Protein AF-A0A519XYR0-F1 (afdb_monomer_lite)

Foldseek 3Di:
DVLVLLLVLCVLCFVQQQVLCCVLPNHRDPTSVSLSVVCVVVPPPVVSVVSSVVSLVVDVSSVVSVVVVVVQVVCVVVVHHDPQWDADPVRDTDGDD

Secondary structure (DSSP, 8-state):
-HHHHHHHHHTTSHHHHGGGGTTGGGS--SSHHHHHHHHHHSTT-HHHHHHHHHHHHH-HHHHHHHHHHHHHHHHHHTT---SSEEE-TTS-EEE--

Radius of gyration: 14.23 Å; chains: 1; bounding box: 33×20×36 Å

Structure (mmCIF, N/CA/C/O backbone):
data_AF-A0A519XYR0-F1
#
_entry.id   AF-A0A519XYR0-F1
#
loop_
_atom_site.group_PDB
_atom_site.id
_atom_site.type_symbol
_atom_site.label_atom_id
_atom_site.label_alt_id
_atom_site.label_comp_id
_atom_site.label_asym_id
_atom_site.label_entity_id
_atom_site.label_seq_id
_atom_site.pdbx_PDB_ins_code
_atom_site.Cartn_x
_atom_site.Cartn_y
_atom_site.Cartn_z
_atom_site.occupancy
_atom_site.B_iso_or_equiv
_atom_site.auth_seq_id
_atom_site.auth_comp_id
_atom_site.auth_asym_id
_atom_site.auth_atom_id
_atom_site.pdbx_PDB_model_num
ATOM 1 N N . MET A 1 1 ? 0.852 -7.445 7.599 1.00 84.38 1 MET A N 1
ATOM 2 C CA . MET A 1 1 ? 2.051 -6.591 7.780 1.00 84.38 1 MET A CA 1
ATOM 3 C C . MET A 1 1 ? 1.886 -5.357 6.897 1.00 84.38 1 MET A C 1
ATOM 5 O O . MET A 1 1 ? 0.926 -5.323 6.135 1.00 84.38 1 MET A O 1
ATOM 9 N N . VAL A 1 2 ? 2.734 -4.329 7.008 1.00 90.56 2 VAL A N 1
ATOM 10 C CA . VAL A 1 2 ? 2.561 -3.107 6.189 1.00 90.56 2 VAL A CA 1
ATOM 11 C C . VAL A 1 2 ? 2.738 -3.406 4.696 1.00 90.56 2 VAL A C 1
ATOM 13 O O . VAL A 1 2 ? 2.046 -2.839 3.857 1.00 90.56 2 VAL A O 1
ATOM 16 N N . GLU A 1 3 ? 3.576 -4.388 4.374 1.00 95.19 3 GLU A N 1
ATOM 17 C CA . GLU A 1 3 ? 3.850 -4.866 3.022 1.00 95.19 3 GLU A CA 1
ATOM 18 C C . GLU A 1 3 ? 2.603 -5.450 2.343 1.00 95.19 3 GLU A C 1
ATOM 20 O O . GLU A 1 3 ? 2.455 -5.330 1.132 1.00 95.19 3 GLU A O 1
ATOM 25 N N . ASP A 1 4 ? 1.664 -6.023 3.105 1.00 95.56 4 ASP A N 1
ATOM 26 C CA . ASP A 1 4 ? 0.399 -6.521 2.547 1.00 95.56 4 ASP A CA 1
ATOM 27 C C . ASP A 1 4 ? -0.522 -5.363 2.126 1.00 95.56 4 ASP A C 1
ATOM 29 O O . ASP A 1 4 ? -1.197 -5.445 1.101 1.00 95.56 4 ASP A O 1
ATOM 33 N N . ALA A 1 5 ? -0.515 -4.254 2.877 1.00 95.69 5 ALA A N 1
ATOM 34 C CA . ALA A 1 5 ? -1.237 -3.040 2.496 1.00 95.69 5 ALA A CA 1
ATOM 35 C C . ALA A 1 5 ? -0.591 -2.363 1.276 1.00 95.69 5 ALA A C 1
ATOM 37 O O . ALA A 1 5 ? -1.300 -1.865 0.405 1.00 95.69 5 ALA A O 1
ATOM 38 N N . ILE A 1 6 ? 0.743 -2.403 1.167 1.00 96.69 6 ILE A N 1
ATOM 39 C CA . ILE A 1 6 ? 1.467 -1.968 -0.038 1.00 96.69 6 ILE A CA 1
ATOM 40 C C . ILE A 1 6 ? 1.063 -2.822 -1.241 1.00 96.69 6 ILE A C 1
ATOM 42 O O . ILE A 1 6 ? 0.729 -2.270 -2.287 1.00 96.69 6 ILE A O 1
ATOM 46 N N . GLY A 1 7 ? 1.032 -4.148 -1.087 1.00 97.75 7 GLY A N 1
ATOM 47 C CA . GLY A 1 7 ? 0.553 -5.058 -2.126 1.00 97.75 7 GLY A CA 1
ATOM 48 C C . GLY A 1 7 ? -0.855 -4.699 -2.586 1.00 97.75 7 GLY A C 1
ATOM 49 O O . GLY A 1 7 ? -1.092 -4.518 -3.777 1.00 97.75 7 GLY A O 1
ATOM 50 N N . TRP A 1 8 ? -1.769 -4.475 -1.641 1.00 98.19 8 TRP A N 1
ATOM 51 C CA . TRP A 1 8 ? -3.111 -4.000 -1.960 1.00 98.19 8 TRP A CA 1
ATOM 52 C C . TRP A 1 8 ? -3.108 -2.666 -2.717 1.00 98.19 8 TRP A C 1
ATOM 54 O O . TRP A 1 8 ? -3.855 -2.538 -3.680 1.00 98.19 8 TRP A O 1
ATOM 64 N N . ILE A 1 9 ? -2.271 -1.687 -2.362 1.00 98.62 9 ILE A N 1
ATOM 65 C CA . ILE A 1 9 ? -2.169 -0.434 -3.129 1.00 98.62 9 ILE A CA 1
ATOM 66 C C . ILE A 1 9 ? -1.738 -0.714 -4.575 1.00 98.62 9 ILE A C 1
ATOM 68 O O . ILE A 1 9 ? -2.392 -0.239 -5.505 1.00 98.62 9 ILE A O 1
ATOM 72 N N . LEU A 1 10 ? -0.672 -1.495 -4.764 1.00 98.44 10 LEU A N 1
ATOM 73 C CA . LEU A 1 10 ? -0.093 -1.776 -6.082 1.00 98.44 10 LEU A CA 1
ATOM 74 C C . LEU A 1 10 ? -1.034 -2.595 -6.978 1.00 98.44 10 LEU A C 1
ATOM 76 O O . LEU A 1 10 ? -1.124 -2.340 -8.175 1.00 98.44 10 LEU A O 1
ATOM 80 N N . SER A 1 11 ? -1.829 -3.504 -6.407 1.00 98.31 11 SER A N 1
ATOM 81 C CA . SER A 1 11 ? -2.845 -4.262 -7.152 1.00 98.31 11 SER A CA 1
ATOM 82 C C . SER A 1 11 ? -3.975 -3.397 -7.739 1.00 98.31 11 SER A C 1
ATOM 84 O O . SER A 1 11 ? -4.913 -3.945 -8.317 1.00 98.31 11 SER A O 1
ATOM 86 N N . ALA A 1 12 ? -3.967 -2.071 -7.553 1.00 98.38 12 ALA A N 1
ATOM 87 C CA . ALA A 1 12 ? -4.912 -1.174 -8.220 1.00 98.38 12 ALA A CA 1
ATOM 88 C C . ALA A 1 12 ? -4.661 -1.092 -9.729 1.00 98.38 12 ALA A C 1
ATOM 90 O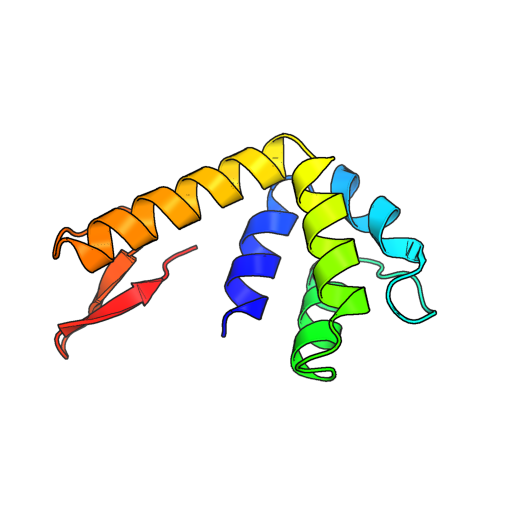 O . ALA A 1 12 ? -5.608 -0.911 -10.491 1.00 98.38 12 ALA A O 1
ATOM 91 N N . ASP A 1 13 ? -3.395 -1.206 -10.131 1.00 98.44 13 ASP A N 1
ATOM 92 C CA . ASP A 1 13 ? -2.944 -1.178 -11.518 1.00 98.44 13 ASP A CA 1
ATOM 93 C C . ASP A 1 13 ? -1.580 -1.871 -11.613 1.00 98.44 13 ASP A C 1
ATOM 95 O O . ASP A 1 13 ? -0.539 -1.249 -11.825 1.00 98.44 13 ASP A O 1
ATOM 99 N N . GLU A 1 14 ? -1.598 -3.188 -11.411 1.00 98.00 14 GLU A N 1
ATOM 100 C CA . GLU A 1 14 ? -0.404 -4.027 -11.516 1.00 98.00 14 GLU A CA 1
ATOM 101 C C . GLU A 1 14 ? 0.326 -3.857 -12.868 1.00 98.00 14 GLU A C 1
ATOM 103 O O . GLU A 1 14 ? 1.546 -3.662 -12.846 1.00 98.00 14 GLU A O 1
ATOM 108 N N . PRO A 1 15 ? -0.365 -3.836 -14.032 1.00 97.56 15 PRO A N 1
ATOM 109 C CA . PRO A 1 15 ? 0.285 -3.602 -15.322 1.00 97.56 15 PRO A CA 1
ATOM 110 C C . PRO A 1 15 ? 0.981 -2.240 -15.426 1.00 97.56 15 PRO A C 1
ATOM 112 O O . PRO A 1 15 ? 1.994 -2.133 -16.116 1.00 97.56 15 PRO A O 1
ATOM 115 N N . GLY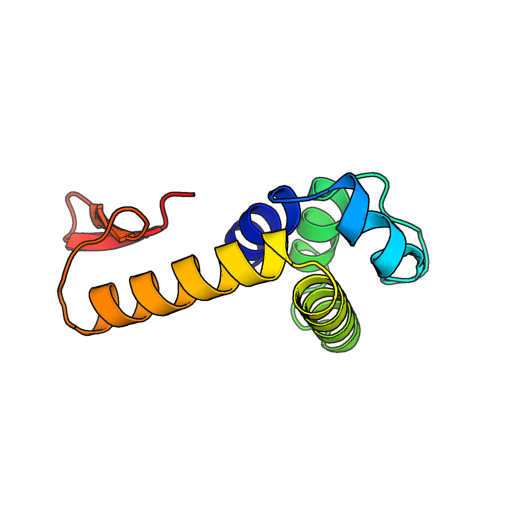 A 1 16 ? 0.448 -1.207 -14.765 1.00 96.44 16 GLY A N 1
ATOM 116 C CA . GLY A 1 16 ? 1.035 0.130 -14.743 1.00 96.44 16 GLY A CA 1
ATOM 117 C C . GLY A 1 16 ? 2.216 0.270 -13.781 1.00 96.44 16 GLY A C 1
ATOM 118 O O . GLY A 1 16 ? 3.204 0.919 -14.127 1.00 96.44 16 GLY A O 1
ATOM 119 N N . CYS A 1 17 ? 2.154 -0.342 -12.593 1.00 96.94 17 CYS A N 1
ATOM 120 C CA . CYS A 1 17 ? 3.151 -0.094 -11.547 1.00 96.94 17 CYS A CA 1
ATOM 121 C C . CYS A 1 17 ? 4.320 -1.088 -11.521 1.00 96.94 17 CYS A C 1
ATOM 123 O O . CYS A 1 17 ? 5.432 -0.689 -11.179 1.00 96.94 17 CYS A O 1
ATOM 125 N N . VAL A 1 18 ? 4.116 -2.365 -11.869 1.00 97.31 18 VAL A N 1
ATOM 126 C CA . VAL A 1 18 ? 5.193 -3.378 -11.823 1.00 97.31 18 VAL A CA 1
ATOM 127 C C . VAL A 1 18 ? 6.372 -3.030 -12.743 1.00 97.31 18 VAL A C 1
ATOM 129 O O . VAL A 1 18 ? 7.511 -3.132 -12.283 1.00 97.31 18 VAL A O 1
ATOM 132 N N . PRO A 1 19 ? 6.168 -2.536 -13.983 1.00 96.62 19 PRO A N 1
ATOM 133 C CA . PRO A 1 19 ? 7.282 -2.135 -14.844 1.00 96.62 19 PRO A CA 1
ATOM 134 C C . PRO A 1 19 ? 8.152 -1.012 -14.264 1.00 96.62 19 PRO A C 1
ATOM 136 O O . PRO A 1 19 ? 9.350 -0.973 -14.534 1.00 96.62 19 PRO A O 1
ATOM 139 N N . LEU A 1 20 ? 7.584 -0.125 -13.435 1.00 96.75 20 LEU A N 1
ATOM 140 C CA . LEU A 1 20 ? 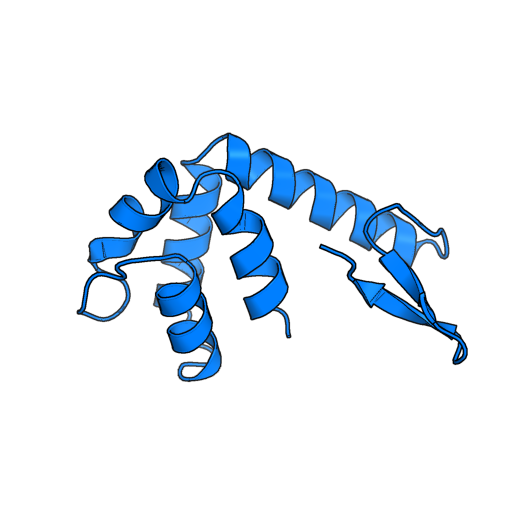8.327 0.952 -12.763 1.00 96.75 20 LEU A CA 1
ATOM 141 C C . LEU A 1 20 ? 9.294 0.419 -11.692 1.00 96.75 20 LEU A C 1
ATOM 143 O O . LEU A 1 20 ? 10.181 1.137 -11.242 1.00 96.75 20 LEU A O 1
ATOM 147 N N . LEU A 1 21 ? 9.135 -0.844 -11.292 1.00 96.56 21 LEU A N 1
ATOM 148 C CA . LEU A 1 21 ? 9.917 -1.508 -10.252 1.00 96.56 21 LEU A CA 1
ATOM 149 C C . LEU A 1 21 ? 10.919 -2.519 -10.824 1.00 96.56 21 LEU A C 1
ATOM 151 O O . LEU A 1 21 ? 11.428 -3.351 -10.078 1.00 96.56 21 LEU A O 1
ATOM 155 N N . ALA A 1 22 ? 11.234 -2.454 -12.122 1.00 94.00 22 ALA A N 1
ATOM 156 C CA . ALA A 1 22 ? 12.142 -3.395 -12.788 1.00 94.00 22 ALA A CA 1
ATOM 157 C C . ALA A 1 22 ? 13.514 -3.532 -12.095 1.00 94.00 22 ALA A C 1
ATOM 159 O O . ALA A 1 22 ? 14.090 -4.618 -12.066 1.00 94.00 22 ALA A O 1
ATOM 160 N N . ASP A 1 23 ? 14.000 -2.456 -11.473 1.00 89.44 23 ASP A N 1
ATOM 161 C CA . ASP A 1 23 ? 15.306 -2.425 -10.813 1.00 89.44 23 ASP A CA 1
ATOM 162 C C . ASP A 1 23 ? 15.239 -2.636 -9.293 1.00 89.44 23 ASP A C 1
ATOM 164 O O . ASP A 1 23 ? 16.256 -2.476 -8.612 1.00 89.44 23 ASP A O 1
ATOM 168 N N . ILE A 1 24 ? 14.077 -3.009 -8.730 1.00 89.31 24 ILE A N 1
ATOM 169 C CA . ILE A 1 24 ? 13.900 -3.183 -7.279 1.00 89.31 24 ILE A CA 1
ATOM 170 C C . ILE A 1 24 ? 14.741 -4.373 -6.779 1.00 89.31 24 ILE A C 1
ATOM 172 O O . ILE A 1 24 ? 14.319 -5.526 -6.714 1.00 89.31 24 ILE A O 1
ATOM 176 N N . GLY A 1 25 ? 16.006 -4.103 -6.463 1.00 77.62 25 GLY A N 1
ATOM 177 C CA . GLY A 1 25 ? 16.986 -5.070 -5.978 1.00 77.62 25 GLY A CA 1
ATOM 178 C C . GLY A 1 25 ? 17.521 -6.059 -7.028 1.00 77.62 25 GLY A C 1
ATOM 179 O O . GLY A 1 25 ? 17.826 -7.208 -6.693 1.00 77.62 25 GLY A O 1
ATOM 180 N N . GLY A 1 26 ? 17.662 -5.629 -8.282 1.00 79.06 26 GLY A N 1
ATOM 181 C CA . GLY A 1 26 ? 18.475 -6.322 -9.295 1.00 79.06 26 GLY A CA 1
ATOM 182 C C . GLY A 1 26 ? 17.822 -7.501 -10.026 1.00 79.06 26 GLY A C 1
ATOM 183 O O . GLY A 1 26 ? 18.454 -8.061 -10.913 1.00 79.06 26 GLY A O 1
ATOM 184 N N . ASN A 1 27 ? 16.576 -7.856 -9.695 1.00 82.50 27 ASN A N 1
ATOM 185 C CA . ASN A 1 27 ? 15.732 -8.737 -10.508 1.00 82.50 27 ASN A CA 1
ATOM 186 C C . ASN A 1 27 ? 14.369 -8.069 -10.670 1.00 82.50 27 ASN A C 1
ATOM 188 O O . ASN A 1 27 ? 13.763 -7.697 -9.662 1.00 82.50 27 ASN A O 1
ATOM 192 N N . ALA A 1 28 ? 13.891 -7.979 -11.909 1.00 90.06 28 ALA A N 1
ATOM 193 C CA . ALA A 1 28 ? 12.590 -7.402 -12.201 1.00 90.06 28 ALA A CA 1
ATOM 194 C C . ALA A 1 28 ? 11.462 -8.279 -11.626 1.00 90.06 28 ALA A C 1
ATOM 196 O O . ALA A 1 28 ? 11.448 -9.486 -11.891 1.00 90.06 28 ALA A O 1
ATOM 197 N N . PRO A 1 29 ? 10.529 -7.705 -10.846 1.00 95.88 29 PRO A N 1
ATOM 198 C CA . PRO A 1 29 ? 9.345 -8.418 -10.390 1.00 95.88 29 PRO A CA 1
ATOM 199 C C . PRO A 1 29 ? 8.435 -8.721 -11.587 1.00 95.88 29 PRO A C 1
ATOM 201 O O . PRO A 1 29 ? 8.300 -7.895 -12.491 1.00 95.88 29 PRO A O 1
ATOM 204 N N . ALA A 1 30 ? 7.807 -9.897 -11.597 1.00 95.94 30 ALA A N 1
ATOM 205 C CA . ALA A 1 30 ? 6.833 -10.271 -12.620 1.00 95.94 30 ALA A CA 1
ATOM 206 C C . ALA A 1 30 ? 5.405 -9.865 -12.220 1.00 95.94 30 ALA A C 1
ATOM 208 O O . ALA A 1 30 ? 4.574 -9.621 -13.092 1.00 95.94 30 ALA A O 1
ATOM 209 N N . ALA A 1 31 ? 5.133 -9.778 -10.917 1.00 97.56 31 ALA A N 1
ATOM 210 C CA . ALA A 1 31 ? 3.843 -9.392 -10.355 1.00 97.56 31 ALA A CA 1
ATOM 211 C C . ALA A 1 31 ? 4.001 -8.650 -9.015 1.00 97.56 31 ALA A C 1
ATOM 213 O O . ALA A 1 31 ? 5.080 -8.625 -8.414 1.00 97.56 31 ALA A O 1
ATOM 214 N N . VAL A 1 32 ? 2.908 -8.076 -8.495 1.00 97.94 32 VAL A N 1
ATOM 215 C CA . VAL A 1 32 ? 2.914 -7.380 -7.192 1.00 97.94 32 VAL A CA 1
ATOM 216 C C . VAL A 1 32 ? 3.323 -8.307 -6.047 1.00 97.94 32 VAL A C 1
ATOM 218 O O . VAL A 1 32 ? 3.995 -7.869 -5.113 1.00 97.94 32 VAL A O 1
ATOM 221 N N . VAL A 1 33 ? 2.967 -9.593 -6.117 1.00 97.25 33 VAL A N 1
ATOM 222 C CA . VAL A 1 33 ? 3.348 -10.575 -5.090 1.00 97.25 33 VAL A CA 1
ATOM 223 C C . VAL A 1 33 ? 4.869 -10.683 -4.933 1.00 97.25 33 VAL A C 1
ATOM 225 O O . VAL A 1 33 ? 5.347 -10.736 -3.804 1.00 97.25 33 VAL A O 1
ATOM 228 N N . ASP A 1 34 ? 5.635 -10.578 -6.024 1.00 96.62 34 ASP A N 1
ATOM 229 C CA . ASP A 1 34 ? 7.102 -10.626 -5.975 1.00 96.62 34 ASP A CA 1
ATOM 230 C C . ASP A 1 34 ? 7.679 -9.409 -5.239 1.00 96.62 34 ASP A C 1
ATOM 232 O O . ASP A 1 34 ? 8.649 -9.518 -4.483 1.00 96.62 34 ASP A O 1
ATOM 236 N N . VAL A 1 35 ? 7.059 -8.238 -5.430 1.00 96.31 35 VAL A N 1
ATOM 237 C CA . VAL A 1 35 ? 7.415 -7.003 -4.716 1.00 96.31 35 VAL A CA 1
ATOM 238 C C . VAL A 1 35 ? 7.149 -7.172 -3.220 1.00 96.31 35 VAL A C 1
ATOM 240 O O . VAL A 1 35 ? 8.015 -6.874 -2.397 1.00 96.31 35 VAL A O 1
ATOM 243 N N . VAL A 1 36 ? 5.975 -7.689 -2.854 1.00 96.19 36 VAL A N 1
ATOM 244 C CA . VAL A 1 36 ? 5.589 -7.903 -1.450 1.00 96.19 36 VAL A CA 1
ATOM 245 C C . VAL A 1 36 ? 6.506 -8.920 -0.772 1.00 96.19 36 VAL A C 1
ATOM 247 O O . VAL A 1 36 ? 7.002 -8.661 0.330 1.00 96.19 36 VAL A O 1
ATOM 250 N N . ASP A 1 37 ? 6.767 -10.053 -1.419 1.00 95.19 37 ASP A N 1
ATOM 251 C CA . ASP A 1 37 ? 7.640 -11.101 -0.888 1.00 95.19 37 ASP A CA 1
ATOM 252 C C . ASP A 1 37 ? 9.062 -10.580 -0.683 1.00 95.19 37 ASP A C 1
ATOM 254 O O . ASP A 1 37 ? 9.688 -10.831 0.355 1.00 95.19 37 ASP A O 1
ATOM 258 N N . ARG A 1 38 ? 9.547 -9.753 -1.614 1.00 93.56 38 ARG A N 1
ATOM 259 C CA . ARG A 1 38 ? 10.824 -9.061 -1.463 1.00 93.56 38 ARG A CA 1
ATOM 260 C C . ARG A 1 38 ? 10.851 -8.157 -0.234 1.00 93.56 38 ARG A C 1
ATOM 262 O O . ARG A 1 38 ? 11.778 -8.288 0.569 1.00 93.56 38 ARG A O 1
ATOM 269 N N . LEU A 1 39 ? 9.873 -7.264 -0.071 1.00 94.12 39 LEU A N 1
ATOM 270 C CA . LEU A 1 39 ? 9.828 -6.325 1.060 1.00 94.12 39 LEU A CA 1
ATOM 271 C C . LEU A 1 39 ? 9.743 -7.058 2.410 1.00 94.12 39 LEU A C 1
ATOM 273 O O . LEU A 1 39 ? 10.399 -6.659 3.374 1.00 94.12 39 LEU A O 1
ATOM 277 N N . LYS A 1 40 ? 9.017 -8.182 2.468 1.00 94.25 40 LYS A N 1
ATOM 278 C CA . LYS A 1 40 ? 8.925 -9.029 3.671 1.00 94.25 40 LYS A CA 1
ATOM 279 C C . LYS A 1 40 ? 10.263 -9.662 4.061 1.00 94.25 40 LYS A C 1
ATOM 281 O O . LYS A 1 40 ? 10.539 -9.804 5.256 1.00 94.25 40 LYS A O 1
ATOM 286 N N . VAL A 1 41 ? 11.086 -10.043 3.080 1.00 93.25 41 VAL A N 1
ATOM 287 C CA . VAL A 1 41 ? 12.431 -10.611 3.299 1.00 93.25 41 VAL A CA 1
ATOM 288 C C . VAL A 1 41 ? 13.458 -9.519 3.602 1.00 93.25 41 VAL A C 1
ATOM 290 O O . VAL A 1 41 ? 14.323 -9.695 4.460 1.00 93.25 41 VAL A O 1
ATOM 293 N N . ARG A 1 42 ? 13.381 -8.388 2.900 1.00 88.12 42 ARG A N 1
ATOM 294 C CA . ARG A 1 42 ? 14.304 -7.251 3.001 1.00 88.12 42 ARG A CA 1
ATOM 295 C C . ARG A 1 42 ? 13.667 -6.107 3.783 1.00 88.12 42 ARG A C 1
ATOM 297 O O . ARG A 1 42 ? 13.545 -4.983 3.304 1.00 88.12 42 ARG A O 1
ATOM 304 N N . LYS A 1 43 ? 13.273 -6.403 5.021 1.00 83.00 43 LYS A N 1
ATOM 305 C CA . LYS A 1 43 ? 12.752 -5.377 5.930 1.00 83.00 43 LYS A CA 1
ATOM 306 C C . LYS A 1 43 ? 13.776 -4.252 6.067 1.00 83.00 43 LYS A C 1
ATOM 308 O O . LYS A 1 43 ? 14.964 -4.528 6.212 1.00 83.00 43 LYS A O 1
ATOM 313 N N . MET A 1 44 ? 13.301 -3.008 6.065 1.00 85.31 44 MET A N 1
ATOM 314 C CA . MET A 1 44 ? 14.131 -1.796 6.143 1.00 85.31 44 MET A CA 1
ATOM 315 C C . MET A 1 44 ? 15.034 -1.533 4.925 1.00 85.31 44 MET A C 1
ATOM 317 O O . MET A 1 44 ? 15.951 -0.720 5.026 1.00 85.31 44 MET A O 1
ATOM 321 N N . ASP A 1 45 ? 14.789 -2.164 3.775 1.00 91.75 45 ASP A N 1
ATOM 322 C CA . ASP A 1 45 ? 15.415 -1.755 2.512 1.00 91.75 45 ASP A CA 1
ATOM 323 C C . ASP A 1 45 ? 14.810 -0.423 2.042 1.00 91.75 45 ASP A C 1
ATOM 325 O O . ASP A 1 45 ? 13.842 -0.386 1.284 1.00 91.75 45 ASP A O 1
ATOM 329 N N . ILE A 1 46 ? 15.345 0.679 2.577 1.00 92.00 46 ILE A N 1
ATOM 330 C CA . ILE A 1 46 ? 14.829 2.037 2.355 1.00 92.00 46 ILE A CA 1
ATOM 331 C C . ILE A 1 46 ? 14.750 2.348 0.859 1.00 92.00 46 ILE A C 1
ATOM 333 O O . ILE A 1 46 ? 13.748 2.896 0.418 1.00 92.00 46 ILE A O 1
ATOM 337 N N . VAL A 1 47 ? 15.746 1.923 0.079 1.00 92.44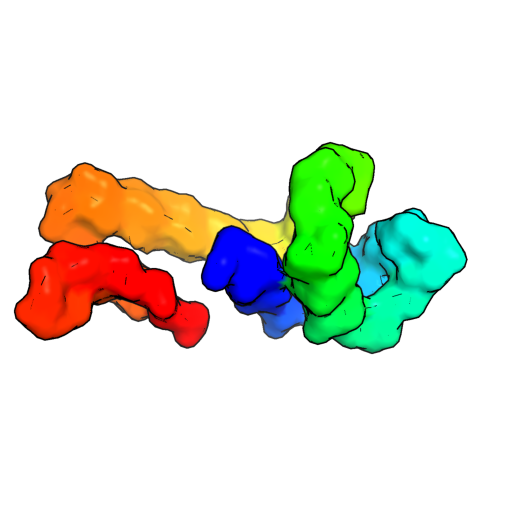 47 VAL A N 1
ATOM 338 C CA . VAL A 1 47 ? 15.775 2.146 -1.371 1.00 92.44 47 VAL A CA 1
ATOM 339 C C . VAL A 1 47 ? 14.600 1.437 -2.042 1.00 92.44 47 VAL A C 1
ATOM 341 O O . VAL A 1 47 ? 13.887 2.048 -2.833 1.00 92.44 47 VAL A O 1
ATOM 344 N N . ALA A 1 48 ? 14.332 0.175 -1.692 1.00 93.81 48 ALA A N 1
ATOM 345 C CA . ALA A 1 48 ? 13.171 -0.539 -2.223 1.00 93.81 48 ALA A CA 1
ATOM 346 C C . ALA A 1 48 ? 11.842 0.142 -1.842 1.00 93.81 48 ALA A C 1
ATOM 348 O O . ALA A 1 48 ? 10.945 0.253 -2.678 1.00 93.81 48 ALA A O 1
ATOM 349 N N . TYR A 1 49 ? 11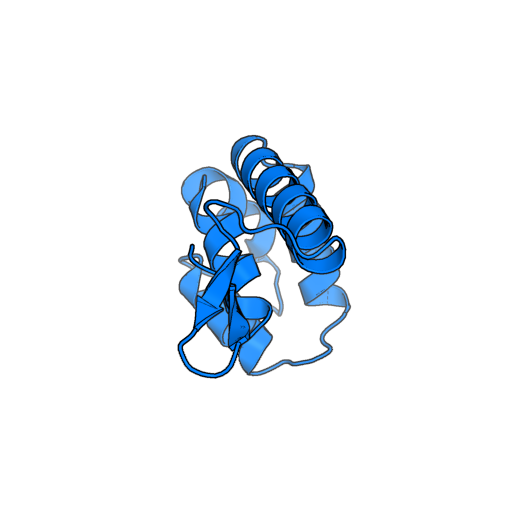.719 0.636 -0.607 1.00 95.00 49 TYR A N 1
ATOM 350 C CA . TYR A 1 49 ? 10.535 1.380 -0.166 1.00 95.00 49 TYR A CA 1
ATOM 351 C C . TYR A 1 49 ? 10.367 2.723 -0.894 1.00 95.00 49 TYR A C 1
ATOM 353 O O . TYR A 1 49 ? 9.242 3.080 -1.243 1.00 95.00 49 TYR A O 1
ATOM 361 N N . GLU A 1 50 ? 11.454 3.446 -1.165 1.00 95.50 50 GLU A N 1
ATOM 362 C CA . GLU A 1 50 ? 11.435 4.691 -1.944 1.00 95.50 50 GLU A CA 1
ATOM 363 C C . GLU A 1 50 ? 11.018 4.442 -3.396 1.00 95.50 50 GLU A C 1
ATOM 365 O O . GLU A 1 50 ? 10.160 5.154 -3.914 1.00 95.50 50 GLU A O 1
ATOM 370 N N . MET A 1 51 ? 11.541 3.388 -4.030 1.00 96.44 51 MET A N 1
ATOM 371 C CA . MET A 1 51 ? 11.129 2.992 -5.383 1.00 96.44 51 MET A CA 1
ATOM 372 C C . MET A 1 51 ? 9.640 2.637 -5.445 1.00 96.44 51 MET A C 1
ATOM 374 O O . MET A 1 51 ? 8.938 3.040 -6.370 1.00 96.44 51 MET A O 1
ATOM 378 N N . VAL A 1 52 ? 9.130 1.913 -4.445 1.00 97.12 52 VAL A N 1
ATOM 379 C CA . VAL A 1 52 ? 7.697 1.598 -4.341 1.00 97.12 52 VAL A CA 1
ATOM 380 C C . VAL A 1 52 ? 6.864 2.861 -4.154 1.00 97.12 52 VAL A C 1
ATOM 382 O O . VAL A 1 52 ? 5.824 3.003 -4.798 1.00 97.12 52 VAL A O 1
ATOM 385 N N . ALA A 1 53 ? 7.310 3.794 -3.313 1.00 97.25 53 ALA A N 1
ATOM 386 C CA . ALA A 1 53 ? 6.631 5.071 -3.141 1.00 97.25 53 ALA A CA 1
ATOM 387 C C . ALA A 1 53 ? 6.585 5.867 -4.457 1.00 97.25 53 ALA A C 1
ATOM 389 O O . ALA A 1 53 ? 5.524 6.385 -4.811 1.00 97.25 53 ALA A O 1
ATOM 390 N N . ASP A 1 54 ? 7.685 5.906 -5.212 1.00 97.88 54 ASP A N 1
ATOM 391 C CA . ASP A 1 54 ? 7.737 6.559 -6.523 1.00 97.88 54 ASP A CA 1
ATOM 392 C C . ASP A 1 54 ? 6.796 5.888 -7.540 1.00 97.88 54 ASP A C 1
ATOM 394 O O . ASP A 1 54 ? 6.007 6.565 -8.203 1.00 97.88 54 ASP A O 1
ATOM 398 N N . ALA A 1 55 ? 6.762 4.552 -7.591 1.00 98.06 55 ALA A N 1
ATOM 399 C CA . ALA A 1 55 ? 5.824 3.816 -8.441 1.00 98.06 55 ALA A CA 1
ATOM 400 C C . ALA A 1 55 ? 4.353 4.106 -8.081 1.00 98.06 55 ALA A C 1
ATOM 402 O O . ALA A 1 55 ? 3.517 4.285 -8.973 1.00 98.06 55 ALA A O 1
ATOM 403 N N . ILE A 1 56 ? 4.027 4.209 -6.785 1.00 98.44 56 ILE A N 1
ATOM 404 C CA . ILE A 1 56 ? 2.687 4.596 -6.315 1.00 98.44 56 ILE A CA 1
ATOM 405 C C . ILE A 1 56 ? 2.358 6.020 -6.765 1.00 98.44 56 ILE A C 1
ATOM 407 O O . ILE A 1 56 ? 1.274 6.251 -7.304 1.00 98.44 56 ILE A O 1
ATOM 411 N N . VAL A 1 57 ? 3.274 6.974 -6.574 1.00 97.94 57 VAL A N 1
ATOM 412 C CA . VAL A 1 57 ? 3.071 8.377 -6.965 1.00 97.94 57 VAL A CA 1
ATOM 413 C C . VAL A 1 57 ? 2.884 8.507 -8.472 1.00 97.94 57 VAL A C 1
ATOM 415 O O . VAL A 1 57 ? 2.041 9.294 -8.900 1.00 97.94 57 VAL A O 1
ATOM 418 N N . ASN A 1 58 ? 3.578 7.716 -9.284 1.00 98.06 58 ASN A N 1
ATOM 419 C CA . ASN A 1 58 ? 3.469 7.776 -10.742 1.00 98.06 58 ASN A CA 1
ATOM 420 C C . ASN A 1 58 ? 2.289 6.970 -11.320 1.00 98.06 58 ASN A C 1
ATOM 422 O O . ASN A 1 58 ? 1.973 7.127 -12.498 1.00 98.06 58 ASN A O 1
ATOM 426 N N . THR A 1 59 ? 1.556 6.208 -10.498 1.00 98.50 59 THR A N 1
ATOM 427 C CA . THR A 1 59 ? 0.415 5.387 -10.943 1.00 98.50 59 THR A CA 1
ATOM 428 C C . THR A 1 59 ? -0.910 5.897 -10.346 1.00 98.50 59 THR A C 1
ATOM 430 O O . THR A 1 59 ? -1.163 5.709 -9.154 1.00 98.50 59 THR A O 1
ATOM 433 N N . PRO A 1 60 ? -1.806 6.539 -11.130 1.00 98.31 60 PRO A N 1
ATOM 434 C CA . PRO A 1 60 ? -3.015 7.183 -10.600 1.00 98.31 60 PRO A CA 1
ATOM 435 C C . PRO A 1 60 ? -3.936 6.282 -9.769 1.00 98.31 60 PRO A C 1
ATOM 437 O O . PRO A 1 60 ? -4.435 6.722 -8.732 1.00 98.31 60 PRO A O 1
ATOM 440 N N . ALA A 1 61 ? -4.145 5.030 -10.187 1.00 98.44 61 ALA A N 1
ATOM 441 C CA . ALA A 1 61 ? -4.982 4.080 -9.455 1.00 98.44 61 ALA A CA 1
ATOM 442 C C . ALA A 1 61 ? -4.373 3.719 -8.086 1.00 98.44 61 ALA A C 1
ATOM 444 O O . ALA A 1 61 ? -5.082 3.694 -7.076 1.00 98.44 61 ALA A O 1
ATOM 445 N N . CYS A 1 62 ? -3.049 3.541 -8.031 1.00 98.69 62 CYS A N 1
ATOM 446 C CA . CYS A 1 62 ? -2.311 3.308 -6.791 1.00 98.69 62 CYS A CA 1
ATOM 447 C C . CYS A 1 62 ? -2.401 4.518 -5.853 1.00 98.69 62 CYS A C 1
ATOM 449 O O . CYS A 1 62 ? -2.674 4.347 -4.665 1.00 98.69 62 CYS A O 1
ATOM 451 N N . ARG A 1 63 ? -2.276 5.753 -6.368 1.00 98.31 63 ARG A N 1
ATOM 452 C CA . ARG A 1 63 ? -2.518 6.963 -5.555 1.00 98.31 63 ARG A CA 1
ATOM 453 C C . ARG A 1 63 ? -3.919 6.971 -4.946 1.00 98.31 63 ARG A C 1
ATOM 455 O O . ARG A 1 63 ? -4.067 7.334 -3.784 1.00 98.31 63 ARG A O 1
ATOM 462 N N . GLY A 1 64 ? -4.931 6.555 -5.710 1.00 98.31 64 GLY A N 1
ATOM 463 C CA . GLY A 1 64 ? -6.305 6.428 -5.222 1.00 98.31 64 GLY A CA 1
ATOM 464 C C . GLY A 1 64 ? -6.409 5.505 -4.005 1.00 98.31 64 GLY A C 1
ATOM 465 O O . GLY A 1 64 ? -6.959 5.907 -2.981 1.00 98.31 64 GLY A O 1
ATOM 466 N N . ARG A 1 65 ? -5.807 4.309 -4.073 1.00 98.12 65 ARG A N 1
ATOM 467 C CA . ARG A 1 65 ? -5.760 3.380 -2.927 1.00 98.12 65 ARG A CA 1
ATOM 468 C C . ARG A 1 65 ? -4.931 3.910 -1.760 1.00 98.12 65 ARG A C 1
ATOM 470 O O . ARG A 1 65 ? -5.315 3.714 -0.613 1.00 98.12 65 ARG A O 1
ATOM 477 N N . ALA A 1 66 ? -3.833 4.617 -2.024 1.00 98.12 66 ALA A N 1
ATOM 478 C CA . ALA A 1 66 ? -3.045 5.244 -0.965 1.00 98.12 66 ALA A CA 1
ATOM 479 C C . ALA A 1 66 ? -3.866 6.298 -0.196 1.00 98.12 66 ALA A C 1
ATOM 481 O O . ALA A 1 66 ? -3.847 6.314 1.034 1.00 98.12 66 ALA A O 1
ATOM 482 N N . VAL A 1 67 ? -4.639 7.132 -0.901 1.00 98.00 67 VAL A N 1
ATOM 483 C CA . VAL A 1 67 ? -5.555 8.104 -0.279 1.00 98.00 67 VAL A CA 1
ATOM 484 C C . VAL A 1 67 ? -6.635 7.403 0.550 1.00 98.00 67 VAL A C 1
ATOM 486 O O . VAL A 1 67 ? -6.878 7.814 1.684 1.00 98.00 67 VAL A O 1
ATOM 489 N N . ASP A 1 68 ? -7.250 6.341 0.020 1.00 97.69 68 ASP A N 1
ATOM 490 C CA . ASP A 1 68 ? -8.244 5.539 0.751 1.00 97.69 68 ASP A CA 1
ATOM 491 C C . ASP A 1 68 ? -7.653 4.972 2.055 1.00 97.69 68 ASP A C 1
ATOM 493 O O . ASP A 1 68 ? -8.198 5.188 3.140 1.00 97.69 68 ASP A O 1
ATOM 497 N N . LEU A 1 69 ? -6.460 4.369 1.981 1.00 97.31 69 LEU A N 1
ATOM 498 C CA . LEU A 1 69 ? -5.757 3.852 3.156 1.00 97.31 69 LEU A CA 1
ATOM 499 C C . LEU A 1 69 ? -5.497 4.941 4.203 1.00 97.31 69 LEU A C 1
ATOM 501 O O . LEU A 1 69 ? -5.788 4.734 5.380 1.00 97.31 69 LEU A O 1
ATOM 505 N N . PHE A 1 70 ? -4.955 6.096 3.803 1.00 96.94 70 PHE A N 1
ATOM 506 C CA . PHE A 1 70 ? -4.628 7.166 4.750 1.00 96.94 70 PHE A CA 1
ATOM 507 C C . PHE A 1 70 ? -5.869 7.767 5.411 1.00 96.94 70 PHE A C 1
ATOM 509 O O . PHE A 1 70 ? -5.854 8.014 6.619 1.00 96.94 70 PHE A O 1
ATOM 516 N N . ASN A 1 71 ? -6.958 7.942 4.661 1.00 97.75 71 ASN A N 1
ATOM 517 C CA . ASN A 1 71 ? -8.231 8.388 5.224 1.00 97.75 71 ASN A CA 1
ATOM 518 C C . ASN A 1 71 ? -8.778 7.371 6.232 1.00 97.75 71 ASN A C 1
ATOM 520 O O . ASN A 1 71 ? -9.192 7.746 7.329 1.00 97.75 71 ASN A O 1
ATOM 524 N N . ALA A 1 72 ? -8.730 6.083 5.898 1.00 97.00 72 ALA A N 1
ATOM 525 C CA . ALA A 1 72 ? -9.213 5.032 6.780 1.00 97.00 72 ALA A CA 1
ATOM 526 C C . ALA A 1 72 ? -8.364 4.886 8.058 1.00 97.00 72 ALA A C 1
ATOM 528 O O . ALA A 1 72 ? -8.916 4.678 9.142 1.00 97.00 72 ALA A O 1
ATOM 529 N N . ILE A 1 73 ? -7.041 5.074 7.963 1.00 96.50 73 ILE A N 1
ATOM 530 C CA . ILE A 1 73 ? -6.150 5.167 9.131 1.00 96.50 73 ILE A CA 1
ATOM 531 C C . ILE A 1 73 ? -6.547 6.362 10.007 1.00 96.50 73 ILE A C 1
ATOM 533 O O . ILE A 1 73 ? -6.657 6.213 11.224 1.00 96.50 73 ILE A O 1
ATOM 537 N N . ALA A 1 74 ? -6.812 7.529 9.412 1.00 97.75 74 ALA A N 1
ATOM 538 C CA . ALA A 1 74 ? -7.246 8.708 10.159 1.00 97.75 74 ALA A CA 1
ATOM 539 C C . ALA A 1 74 ? -8.577 8.465 10.899 1.00 97.75 74 ALA A C 1
ATOM 541 O O . ALA A 1 74 ? -8.692 8.820 12.074 1.00 97.75 74 ALA A O 1
ATOM 542 N N . CYS A 1 75 ? -9.548 7.796 10.262 1.00 97.38 75 CYS A N 1
ATOM 543 C CA . CYS A 1 75 ? -10.789 7.366 10.915 1.00 97.38 75 CYS A CA 1
ATOM 544 C C . CYS A 1 75 ? -10.517 6.434 12.105 1.00 97.38 75 CYS A C 1
ATOM 546 O O . CYS A 1 75 ? -11.009 6.694 13.206 1.00 97.38 75 CYS A O 1
ATOM 548 N N . ALA A 1 76 ? -9.679 5.407 11.925 1.00 96.50 76 ALA A N 1
ATOM 549 C CA . ALA A 1 76 ? -9.334 4.468 12.993 1.00 96.50 76 ALA A CA 1
ATOM 550 C C . ALA A 1 76 ? -8.658 5.172 14.186 1.00 96.50 76 ALA A C 1
ATOM 552 O O . ALA A 1 76 ? -9.014 4.919 15.342 1.00 96.50 76 ALA A O 1
ATOM 553 N N . CYS A 1 77 ? -7.743 6.115 13.925 1.00 96.25 77 CYS A N 1
ATOM 554 C CA . CYS A 1 77 ? -7.120 6.959 14.951 1.00 96.25 77 CYS A CA 1
ATOM 555 C C . CYS A 1 77 ? -8.134 7.848 15.691 1.00 96.25 77 CYS A C 1
ATOM 557 O O . CYS A 1 77 ? -7.957 8.111 16.879 1.00 96.25 77 CYS A O 1
ATOM 559 N N . ALA A 1 78 ? -9.207 8.275 15.020 1.00 97.19 78 ALA A N 1
ATOM 560 C CA . ALA A 1 78 ? -10.316 9.016 15.620 1.00 97.19 78 ALA A CA 1
ATOM 561 C C . ALA A 1 78 ? -11.340 8.117 16.343 1.00 97.19 78 ALA A C 1
ATOM 563 O O . ALA A 1 78 ? -12.328 8.616 16.881 1.00 97.19 78 ALA A O 1
ATOM 564 N N . GLY A 1 79 ? -11.130 6.798 16.370 1.00 96.56 79 GLY A N 1
ATOM 565 C CA . GLY A 1 79 ? -12.062 5.861 16.991 1.00 96.56 79 GLY A CA 1
ATOM 566 C C . GLY A 1 79 ? -13.254 5.474 16.108 1.00 96.56 79 GLY A C 1
ATOM 567 O O . GLY A 1 79 ? -14.190 4.863 16.619 1.00 96.56 79 GLY A O 1
ATOM 568 N N . VAL A 1 80 ? -13.232 5.815 14.817 1.00 97.25 80 VAL A N 1
ATOM 569 C CA . VAL A 1 80 ? -14.344 5.650 13.870 1.00 97.25 80 VAL A CA 1
ATOM 570 C C . VAL A 1 80 ? -14.044 4.506 12.902 1.00 97.25 80 VAL A C 1
ATOM 572 O O . VAL A 1 80 ? -12.980 4.475 12.287 1.00 97.25 80 VAL A O 1
ATOM 575 N N . GLU A 1 81 ? -14.974 3.559 12.761 1.00 96.12 81 GLU A N 1
ATOM 576 C CA . GLU A 1 81 ? -14.839 2.487 11.768 1.00 96.12 81 GLU A CA 1
ATOM 577 C C . GLU A 1 81 ? -14.992 3.020 10.340 1.00 96.12 81 GLU A C 1
ATOM 579 O O . GLU A 1 81 ? -15.691 4.001 10.083 1.00 96.12 81 GLU A O 1
ATOM 584 N N . SER A 1 82 ? -14.344 2.347 9.399 1.00 96.00 82 SER A N 1
ATOM 585 C CA . SER A 1 82 ? -14.424 2.626 7.966 1.00 96.00 82 SER A CA 1
ATOM 586 C C . SER A 1 82 ? -14.505 1.312 7.191 1.00 96.00 82 SER A C 1
ATOM 588 O O . SER A 1 82 ? -14.344 0.236 7.763 1.00 96.00 82 SER A O 1
ATOM 590 N N . GLU A 1 83 ? -14.710 1.383 5.874 1.00 93.94 83 GLU A N 1
ATOM 591 C CA . GLU A 1 83 ? -14.701 0.190 5.015 1.00 93.94 83 GLU A CA 1
ATOM 592 C C . GLU A 1 83 ? -13.386 -0.601 5.140 1.00 93.94 83 GLU A C 1
ATOM 594 O O . GLU A 1 83 ? -13.398 -1.832 5.142 1.00 93.94 83 GLU A O 1
ATOM 599 N N . ARG A 1 84 ? -12.260 0.107 5.310 1.00 95.50 84 ARG A N 1
ATOM 600 C CA . ARG A 1 84 ? -10.918 -0.487 5.358 1.00 95.50 84 ARG A CA 1
ATOM 601 C C . ARG A 1 84 ? -10.420 -0.800 6.761 1.00 95.50 84 ARG A C 1
ATOM 603 O O . ARG A 1 84 ? -9.496 -1.590 6.880 1.00 95.50 84 ARG A O 1
ATOM 610 N N . PHE A 1 85 ? -10.984 -0.216 7.817 1.00 96.00 85 PHE A N 1
ATOM 611 C CA . PHE A 1 85 ? -10.600 -0.522 9.198 1.00 96.00 85 PHE A CA 1
ATOM 612 C C . PHE A 1 85 ? -11.826 -0.708 10.081 1.00 96.00 85 PHE A C 1
ATOM 614 O O . PHE A 1 85 ? -12.593 0.228 10.305 1.00 96.00 85 PHE A O 1
ATOM 621 N N . VAL A 1 86 ? -11.949 -1.907 10.643 1.00 96.25 86 VAL A N 1
ATOM 622 C CA . VAL A 1 86 ? -12.995 -2.272 11.607 1.00 96.25 86 VAL A CA 1
ATOM 623 C C . VAL A 1 86 ? -12.373 -2.882 12.852 1.00 96.25 86 VAL A C 1
ATOM 625 O O . VAL A 1 86 ? -11.212 -3.310 12.818 1.00 96.25 86 VAL A O 1
ATOM 628 N N . ARG A 1 87 ? -13.133 -2.960 13.943 1.00 95.81 87 ARG A N 1
ATOM 629 C CA . ARG A 1 87 ? -12.686 -3.663 15.146 1.00 95.81 87 ARG A CA 1
ATOM 630 C C . ARG A 1 87 ? -13.025 -5.146 15.084 1.00 95.81 87 ARG A C 1
ATOM 632 O O . ARG A 1 87 ? -14.116 -5.540 14.677 1.00 95.81 87 ARG A O 1
ATOM 639 N N . ASP A 1 88 ? -12.080 -5.979 15.497 1.00 94.44 88 ASP A N 1
ATOM 640 C CA . ASP A 1 88 ? -12.347 -7.392 15.748 1.00 94.44 88 ASP A CA 1
ATOM 641 C C . ASP A 1 88 ? -13.029 -7.614 17.112 1.00 94.44 88 ASP A C 1
ATOM 643 O O . ASP A 1 88 ? -13.320 -6.677 17.860 1.00 94.44 88 ASP A O 1
ATOM 647 N N . VAL A 1 89 ? -13.273 -8.881 17.457 1.00 94.00 89 VAL A N 1
ATOM 648 C CA . VAL A 1 89 ? -13.902 -9.276 18.731 1.00 94.00 89 VAL A CA 1
ATOM 649 C C . VAL A 1 89 ? -13.102 -8.854 19.970 1.00 94.00 89 VAL A C 1
ATOM 651 O O . VAL A 1 89 ? -13.675 -8.753 21.052 1.00 94.00 89 VAL A O 1
ATOM 654 N N . ALA A 1 90 ? -11.799 -8.599 19.826 1.00 94.50 90 ALA A N 1
ATOM 655 C CA . ALA A 1 90 ? -10.923 -8.118 20.890 1.00 94.50 90 ALA A CA 1
ATOM 656 C C . ALA A 1 90 ? -10.826 -6.579 20.924 1.00 94.50 90 ALA A C 1
ATOM 658 O O . ALA A 1 90 ? -10.126 -6.027 21.772 1.00 94.50 90 ALA A O 1
ATOM 659 N N . GLY A 1 91 ? -11.524 -5.877 20.024 1.00 93.06 91 GLY A N 1
ATOM 660 C CA . GLY A 1 91 ? -11.476 -4.421 19.899 1.00 93.06 91 GLY A CA 1
ATOM 661 C C . GLY A 1 91 ? -10.260 -3.897 19.126 1.00 93.06 91 GLY A C 1
ATOM 662 O O . GLY A 1 91 ? -10.029 -2.687 19.126 1.00 93.06 91 GLY A O 1
ATOM 663 N N . THR A 1 92 ? -9.490 -4.774 18.474 1.00 94.62 92 THR A N 1
ATOM 664 C CA . THR A 1 92 ? -8.295 -4.414 17.697 1.00 94.62 92 THR A CA 1
ATOM 665 C C . THR A 1 92 ? -8.695 -3.906 16.319 1.00 94.62 92 THR A C 1
ATOM 667 O O . THR A 1 92 ? -9.537 -4.508 15.660 1.00 94.62 92 THR A O 1
ATOM 670 N N . TRP A 1 93 ? -8.071 -2.823 15.856 1.00 94.69 93 TRP A N 1
ATOM 671 C CA . TRP A 1 93 ? -8.250 -2.325 14.492 1.00 94.69 93 TRP A CA 1
ATOM 672 C C . TRP A 1 93 ? -7.608 -3.266 13.471 1.00 94.69 93 TRP A C 1
ATOM 674 O O . TRP A 1 93 ? -6.400 -3.503 13.515 1.00 94.69 93 TRP A O 1
ATOM 684 N N . VAL A 1 94 ? -8.406 -3.765 12.529 1.00 94.31 94 VAL A N 1
ATOM 685 C CA . VAL A 1 94 ? -7.965 -4.693 11.484 1.00 94.31 94 VAL A CA 1
ATOM 686 C C . VAL A 1 94 ? -8.193 -4.071 10.114 1.00 94.31 94 VAL A C 1
ATOM 688 O O . VAL A 1 94 ? -9.312 -3.670 9.790 1.00 94.31 94 VAL A O 1
ATOM 691 N N . PHE A 1 95 ? -7.128 -4.026 9.312 1.00 94.38 95 PHE A N 1
ATOM 692 C CA . PHE A 1 95 ? -7.203 -3.614 7.915 1.00 94.38 95 PHE A CA 1
ATOM 693 C C . PHE A 1 95 ? -7.950 -4.661 7.077 1.00 94.38 95 PHE A C 1
ATOM 695 O O . PHE A 1 95 ? -7.668 -5.858 7.180 1.00 94.38 95 PHE A O 1
ATOM 702 N N . ARG A 1 96 ? -8.873 -4.207 6.231 1.00 91.94 96 ARG A N 1
ATOM 703 C CA . ARG A 1 96 ? -9.616 -5.009 5.258 1.00 91.94 96 ARG A CA 1
ATOM 704 C C . ARG A 1 96 ? -9.343 -4.461 3.850 1.00 91.94 96 ARG A C 1
ATOM 706 O O . ARG A 1 96 ? -9.873 -3.396 3.531 1.00 91.94 96 ARG A O 1
ATOM 713 N N . PRO A 1 97 ? -8.492 -5.136 3.052 1.00 87.12 97 PRO A N 1
ATOM 714 C CA . PRO A 1 97 ? -8.224 -4.745 1.670 1.00 87.12 97 PRO A CA 1
ATOM 715 C C . PRO A 1 97 ? -9.492 -4.795 0.811 1.00 87.12 97 PRO A C 1
ATOM 717 O O . PRO A 1 97 ? -10.291 -5.739 0.980 1.00 87.12 97 PRO A O 1
#

pLDDT: mean 95.01, std 4.18, range [77.62, 98.69]

Sequence (97 aa):
MVEDA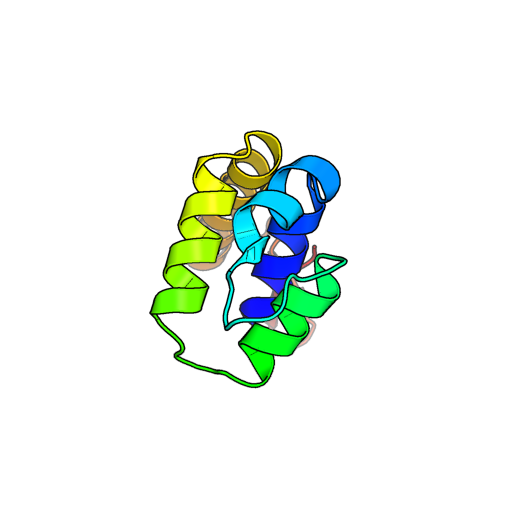IGWILSADEPGCVPLLADIGGNAPAAVVDVVDRLKVRKMDIVAYEMVADAIVNTPACRGRAVDLFNAIACACAGVESERFVRDVAGTWVFRP